Protein AF-A0A8H9NRK7-F1 (afdb_monomer_lite)

Secondary structure (DSSP, 8-state):
--TTEEEETTEEEEEEEEEEE-TTS-EEEEEEEESSHHHHHHHHHHHHHH------------

O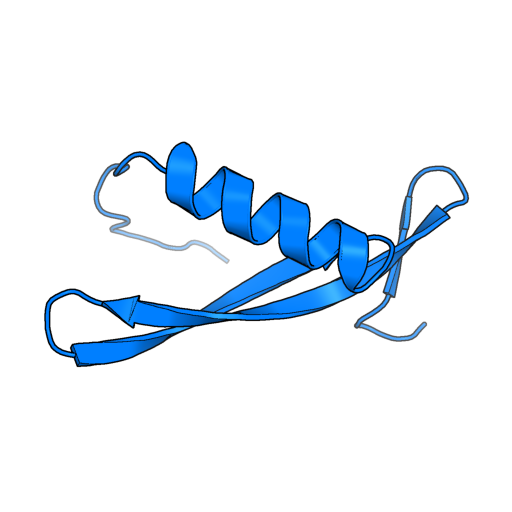rganism: NCBI:txid67824

Radius of gyration: 14.29 Å; chains: 1; bounding box: 33×30×38 Å

pLDDT: mean 93.73, std 8.69, range [52.41, 98.38]

Structure (mmCIF, N/CA/C/O backbone):
data_AF-A0A8H9NRK7-F1
#
_entry.id   AF-A0A8H9NRK7-F1
#
loop_
_atom_site.group_PDB
_atom_site.id
_atom_site.type_symbol
_atom_site.label_atom_id
_atom_site.label_alt_id
_atom_site.label_comp_id
_atom_site.label_asym_id
_atom_site.label_entity_id
_atom_site.label_seq_id
_atom_site.pdbx_PDB_ins_code
_atom_site.Cartn_x
_atom_site.Cartn_y
_atom_site.Cartn_z
_atom_site.occupancy
_atom_site.B_iso_or_equiv
_atom_site.auth_seq_id
_atom_site.auth_comp_id
_atom_site.auth_asym_id
_atom_site.auth_atom_id
_atom_site.pdbx_PDB_model_num
ATOM 1 N N . MET A 1 1 ? 18.330 -13.936 -10.160 1.00 52.41 1 MET A N 1
ATOM 2 C CA . MET A 1 1 ? 17.422 -12.781 -10.016 1.00 52.41 1 MET A CA 1
ATOM 3 C C . MET A 1 1 ? 17.191 -12.562 -8.537 1.00 52.41 1 MET A C 1
ATOM 5 O O . MET A 1 1 ? 16.927 -13.536 -7.838 1.00 52.41 1 MET A O 1
ATOM 9 N N . ASP A 1 2 ? 17.369 -11.334 -8.060 1.00 66.12 2 ASP A N 1
ATOM 10 C CA . ASP A 1 2 ? 16.983 -10.967 -6.699 1.00 66.12 2 ASP A CA 1
ATOM 11 C C . ASP A 1 2 ? 15.460 -11.129 -6.573 1.00 66.12 2 ASP A C 1
ATOM 13 O O . ASP A 1 2 ? 14.716 -10.571 -7.375 1.00 66.12 2 ASP A O 1
ATOM 17 N N . LYS A 1 3 ? 14.985 -11.924 -5.605 1.00 76.88 3 LYS A N 1
ATOM 18 C CA . LYS A 1 3 ? 13.544 -12.167 -5.398 1.00 76.88 3 LYS A CA 1
ATOM 19 C C . LYS A 1 3 ? 12.779 -10.894 -5.012 1.00 76.88 3 LYS A C 1
ATOM 21 O O . LYS A 1 3 ? 11.553 -10.899 -5.027 1.00 76.88 3 LYS A O 1
ATOM 26 N N . THR A 1 4 ? 13.490 -9.832 -4.645 1.00 89.56 4 THR A N 1
ATOM 27 C CA . THR A 1 4 ? 12.923 -8.561 -4.185 1.00 89.56 4 THR A CA 1
ATOM 28 C C . THR A 1 4 ? 12.842 -7.497 -5.276 1.00 89.56 4 THR A C 1
ATOM 30 O O . THR A 1 4 ? 12.302 -6.425 -5.022 1.00 89.56 4 THR A O 1
ATOM 33 N N . THR A 1 5 ? 13.334 -7.779 -6.486 1.00 94.75 5 THR A N 1
ATOM 34 C CA . THR A 1 5 ? 13.294 -6.838 -7.611 1.00 94.75 5 THR A CA 1
ATOM 35 C C . THR A 1 5 ? 12.618 -7.476 -8.819 1.00 94.75 5 THR A C 1
ATOM 37 O O . THR A 1 5 ? 12.962 -8.589 -9.217 1.00 94.75 5 THR A O 1
ATOM 40 N N . VAL A 1 6 ? 11.656 -6.769 -9.408 1.00 94.31 6 VAL A N 1
ATOM 41 C CA . VAL A 1 6 ? 10.959 -7.170 -10.635 1.00 94.31 6 VAL A CA 1
ATOM 42 C C . VAL A 1 6 ? 11.140 -6.085 -11.688 1.00 94.31 6 VAL A C 1
ATOM 44 O O . VAL A 1 6 ? 11.036 -4.901 -11.382 1.00 94.31 6 VAL A O 1
ATOM 47 N N . ASN A 1 7 ? 11.428 -6.480 -12.926 1.00 93.12 7 ASN A N 1
ATOM 48 C CA . ASN A 1 7 ? 11.488 -5.542 -14.040 1.00 93.12 7 ASN A CA 1
ATOM 49 C C . ASN A 1 7 ? 10.112 -5.486 -14.713 1.00 93.12 7 ASN A C 1
ATOM 51 O O . ASN A 1 7 ? 9.589 -6.519 -15.134 1.00 93.12 7 ASN A O 1
ATOM 55 N N . VAL A 1 8 ? 9.531 -4.292 -14.788 1.00 92.19 8 VAL A N 1
ATOM 56 C CA . VAL A 1 8 ? 8.248 -4.022 -15.445 1.00 92.19 8 VAL A CA 1
ATOM 57 C C . VAL A 1 8 ? 8.488 -2.897 -16.441 1.00 92.19 8 VAL A C 1
ATOM 59 O O . VAL A 1 8 ? 8.935 -1.817 -16.055 1.00 92.19 8 VAL A O 1
ATOM 62 N N . ASP A 1 9 ? 8.245 -3.167 -17.723 1.00 92.19 9 ASP A N 1
ATOM 63 C CA . ASP A 1 9 ? 8.419 -2.214 -18.828 1.00 92.19 9 ASP A CA 1
ATOM 64 C C . ASP A 1 9 ? 9.800 -1.533 -18.859 1.00 92.19 9 ASP A C 1
ATOM 66 O O . ASP A 1 9 ? 9.931 -0.330 -19.090 1.00 92.19 9 ASP A O 1
ATOM 70 N N . GLY A 1 10 ? 10.863 -2.301 -18.591 1.00 93.50 10 GLY A N 1
ATOM 71 C CA . GLY A 1 10 ? 12.238 -1.796 -18.597 1.00 93.50 10 GLY A CA 1
ATOM 72 C C . GLY A 1 10 ? 12.609 -0.964 -17.368 1.00 93.50 10 GLY A C 1
ATOM 73 O O . GLY A 1 10 ? 13.704 -0.405 -17.325 1.00 93.50 10 GLY A O 1
ATOM 74 N N . ARG A 1 11 ? 11.738 -0.896 -16.356 1.00 94.75 11 ARG A N 1
ATOM 75 C CA . ARG A 1 11 ? 12.005 -0.242 -15.074 1.00 94.75 11 ARG A CA 1
ATOM 76 C C . ARG A 1 11 ? 12.058 -1.265 -13.948 1.00 94.75 11 ARG A C 1
ATOM 78 O O . ARG A 1 11 ? 11.183 -2.121 -13.836 1.00 94.75 11 ARG A O 1
ATOM 85 N N . ASP A 1 12 ? 13.052 -1.126 -13.081 1.00 95.88 12 ASP A N 1
ATOM 86 C CA . ASP A 1 12 ? 13.152 -1.946 -11.880 1.00 95.88 12 ASP A CA 1
ATOM 87 C C . ASP A 1 12 ? 12.204 -1.430 -10.794 1.00 95.88 12 ASP A C 1
ATOM 89 O O . ASP A 1 12 ? 12.147 -0.238 -10.478 1.00 95.88 12 ASP A O 1
ATOM 93 N N . TRP A 1 13 ? 11.441 -2.359 -10.234 1.00 97.44 13 TRP A N 1
ATOM 94 C CA . TRP A 1 13 ? 10.593 -2.166 -9.073 1.00 97.44 13 TRP A CA 1
ATOM 95 C C . TRP A 1 13 ? 11.134 -3.013 -7.936 1.00 97.44 13 TRP A C 1
ATOM 97 O O . TRP A 1 13 ? 11.396 -4.205 -8.099 1.00 97.44 13 TRP A O 1
ATOM 107 N N . HIS A 1 14 ? 11.253 -2.405 -6.768 1.00 96.62 14 HIS A N 1
ATOM 108 C CA . HIS A 1 14 ? 11.809 -3.024 -5.579 1.00 96.62 14 HIS A CA 1
ATOM 109 C C . HIS A 1 14 ? 10.716 -3.239 -4.539 1.00 96.62 14 HIS A C 1
ATOM 111 O O . HIS A 1 14 ? 9.795 -2.431 -4.405 1.00 96.62 14 HIS A O 1
ATOM 117 N N . LEU A 1 15 ? 10.818 -4.344 -3.810 1.00 97.62 15 LEU A N 1
ATOM 118 C CA . LEU A 1 15 ? 9.902 -4.700 -2.740 1.00 97.62 15 LEU A CA 1
ATOM 119 C C . LEU A 1 15 ? 10.195 -3.849 -1.494 1.00 97.62 15 LEU A C 1
ATOM 121 O O . LEU A 1 15 ? 11.302 -3.876 -0.956 1.00 97.62 15 LEU A O 1
ATOM 125 N N . PHE A 1 16 ? 9.189 -3.130 -1.007 1.00 97.50 16 PHE A N 1
ATOM 126 C CA . PHE A 1 16 ? 9.216 -2.370 0.240 1.00 97.50 16 PHE A CA 1
ATOM 127 C C . PHE A 1 16 ? 8.193 -2.944 1.221 1.00 97.50 16 PHE A C 1
ATOM 129 O O . PHE A 1 16 ? 7.075 -3.280 0.835 1.00 97.50 16 PHE A O 1
ATOM 136 N N . SER A 1 17 ? 8.563 -3.025 2.499 1.00 97.62 17 SER A N 1
ATOM 137 C CA . SER A 1 17 ? 7.630 -3.365 3.575 1.00 97.62 17 SER A CA 1
ATOM 138 C C . SER A 1 17 ? 6.960 -2.101 4.112 1.00 97.62 17 SER A C 1
ATOM 140 O O . SER A 1 17 ? 7.639 -1.123 4.441 1.00 97.62 17 SER A O 1
ATOM 142 N N . VAL A 1 18 ? 5.634 -2.134 4.210 1.00 97.81 18 VAL A N 1
ATOM 143 C CA . VAL A 1 18 ? 4.803 -1.122 4.862 1.00 97.81 18 VAL A CA 1
ATOM 144 C C . VAL A 1 18 ? 4.391 -1.674 6.217 1.00 97.81 18 VAL A C 1
ATOM 146 O O . VAL A 1 18 ? 3.769 -2.729 6.289 1.00 97.81 18 VAL A O 1
ATOM 149 N N . ASN A 1 19 ? 4.731 -0.958 7.287 1.00 97.62 19 ASN A N 1
ATOM 150 C CA . ASN A 1 19 ? 4.385 -1.334 8.656 1.00 97.62 19 ASN A CA 1
ATOM 151 C C . ASN A 1 19 ? 3.314 -0.380 9.182 1.00 97.62 19 ASN A C 1
ATOM 153 O O . ASN A 1 19 ? 3.415 0.830 8.968 1.00 97.62 19 ASN A O 1
ATOM 157 N N . PHE A 1 20 ? 2.310 -0.913 9.872 1.00 95.81 20 PHE A N 1
ATOM 158 C CA . PHE A 1 20 ? 1.226 -0.122 10.437 1.00 95.81 20 PHE A CA 1
ATOM 159 C C . PHE A 1 20 ? 0.715 -0.723 11.746 1.00 95.81 20 PHE A C 1
ATOM 161 O O . PHE A 1 20 ? 0.823 -1.925 11.994 1.00 95.81 20 PHE A O 1
ATOM 168 N N . THR A 1 21 ? 0.132 0.143 12.566 1.00 97.06 21 THR A N 1
ATOM 169 C CA . THR A 1 21 ? -0.570 -0.240 13.789 1.00 97.06 21 THR A CA 1
ATOM 170 C C . THR A 1 21 ? -2.067 -0.201 13.514 1.00 97.06 21 THR A C 1
ATOM 172 O O . THR A 1 21 ? -2.553 0.790 12.966 1.00 97.06 21 THR A O 1
ATOM 175 N N . ASP A 1 22 ? -2.799 -1.252 13.876 1.00 95.19 22 ASP A N 1
ATOM 176 C CA . ASP A 1 22 ? -4.259 -1.245 13.774 1.00 95.19 22 ASP A CA 1
ATOM 177 C C . ASP A 1 22 ? -4.929 -0.481 14.933 1.00 95.19 22 ASP A C 1
ATOM 179 O O . ASP A 1 2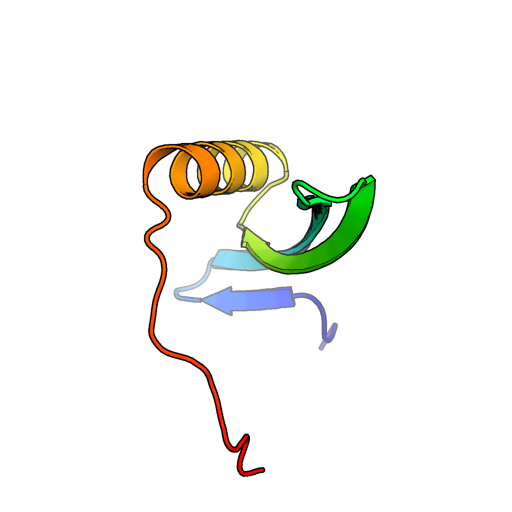2 ? -4.270 0.032 15.842 1.00 95.19 22 ASP A O 1
ATOM 183 N N . ALA A 1 23 ? -6.262 -0.405 14.903 1.00 95.12 23 ALA A N 1
ATOM 184 C CA . ALA A 1 23 ? -7.049 0.285 15.924 1.00 95.12 23 ALA A CA 1
ATOM 185 C C . ALA A 1 23 ? -6.906 -0.318 17.338 1.00 95.12 23 ALA A C 1
ATOM 187 O O . ALA A 1 23 ? -7.140 0.385 18.318 1.00 95.12 23 ALA A O 1
ATOM 188 N N . ASP A 1 24 ? -6.482 -1.582 17.443 1.00 97.81 24 ASP A N 1
ATOM 189 C CA . ASP A 1 24 ? -6.279 -2.298 18.706 1.00 97.81 24 ASP A CA 1
ATOM 190 C C . ASP A 1 24 ? -4.814 -2.230 19.190 1.00 97.81 24 ASP A C 1
ATOM 192 O O . ASP A 1 24 ? -4.452 -2.860 20.185 1.00 97.81 24 ASP A O 1
ATOM 196 N N . GLY A 1 25 ? -3.942 -1.487 18.498 1.00 97.06 25 GLY A N 1
ATOM 197 C CA . GLY A 1 25 ? -2.528 -1.354 18.857 1.00 97.06 25 GLY A CA 1
ATOM 198 C C . GLY A 1 25 ? -1.631 -2.498 18.366 1.00 97.06 25 GLY A C 1
ATOM 199 O O . GLY A 1 25 ? -0.460 -2.564 18.749 1.00 97.06 25 GLY A O 1
ATOM 200 N N . ARG A 1 26 ? -2.138 -3.407 17.525 1.00 97.94 26 ARG A N 1
ATOM 201 C CA . ARG A 1 26 ? -1.369 -4.535 16.977 1.00 97.94 26 ARG A CA 1
ATOM 202 C C . ARG A 1 26 ? -0.536 -4.084 15.781 1.00 97.94 26 ARG A C 1
ATOM 204 O O . ARG A 1 26 ? -0.996 -3.305 14.952 1.00 97.94 26 ARG A O 1
ATOM 211 N N . GLN A 1 27 ? 0.685 -4.605 15.685 1.00 97.81 27 GLN A N 1
ATOM 212 C CA . GLN A 1 27 ? 1.595 -4.341 14.570 1.00 97.81 27 GLN A CA 1
ATOM 213 C C . GLN A 1 27 ? 1.339 -5.320 13.425 1.00 97.81 27 GLN A C 1
ATOM 215 O O . GLN A 1 27 ? 1.387 -6.536 13.622 1.00 97.81 27 GLN A O 1
ATOM 220 N N . PHE A 1 28 ? 1.139 -4.786 12.227 1.00 97.19 28 PHE A N 1
ATOM 221 C CA . PHE A 1 28 ? 0.999 -5.549 10.995 1.00 97.19 28 PHE A CA 1
ATOM 222 C C . PHE A 1 28 ? 1.890 -4.971 9.902 1.00 97.19 28 PHE A C 1
ATOM 224 O O . PHE A 1 28 ? 2.353 -3.829 9.969 1.00 97.19 28 PHE A O 1
ATOM 231 N N . SER A 1 29 ? 2.120 -5.772 8.867 1.00 97.19 29 SER A N 1
ATOM 232 C CA . SER A 1 29 ? 2.808 -5.314 7.673 1.00 97.19 29 SER A CA 1
ATOM 233 C C . SER A 1 29 ? 2.282 -5.985 6.415 1.00 97.19 29 SER A C 1
ATOM 235 O O . SER A 1 29 ? 1.724 -7.083 6.446 1.00 97.19 29 SER A O 1
ATOM 237 N N . PHE A 1 30 ? 2.464 -5.297 5.296 1.00 96.44 30 PHE A N 1
ATOM 238 C CA . PHE A 1 30 ? 2.284 -5.839 3.956 1.00 96.44 30 PHE A CA 1
ATOM 239 C C . PHE A 1 30 ? 3.391 -5.303 3.050 1.00 96.44 30 PHE A C 1
ATOM 241 O O . PHE A 1 30 ? 4.051 -4.316 3.373 1.00 96.44 30 PHE A O 1
ATOM 248 N N . ASN A 1 31 ? 3.613 -5.962 1.916 1.00 97.12 31 ASN A N 1
ATOM 249 C CA . ASN A 1 31 ? 4.635 -5.537 0.969 1.00 97.12 31 ASN A CA 1
ATOM 250 C C . ASN A 1 31 ? 4.009 -4.802 -0.216 1.00 97.12 31 ASN A C 1
ATOM 252 O O . ASN A 1 31 ? 2.953 -5.199 -0.708 1.00 97.12 31 ASN A O 1
ATOM 256 N N . ILE A 1 32 ? 4.707 -3.782 -0.703 1.00 97.44 32 ILE A N 1
ATOM 257 C CA . ILE A 1 32 ? 4.405 -3.076 -1.949 1.00 97.44 32 ILE A CA 1
ATOM 258 C C . ILE A 1 32 ? 5.630 -3.094 -2.855 1.00 97.44 32 ILE A C 1
ATOM 260 O O . ILE A 1 32 ? 6.761 -3.198 -2.382 1.00 97.44 32 ILE A O 1
ATOM 264 N N . TYR A 1 33 ? 5.416 -2.949 -4.155 1.00 97.25 33 TYR A N 1
ATOM 265 C CA . TYR A 1 33 ? 6.494 -2.667 -5.093 1.00 97.25 33 TYR A CA 1
ATOM 266 C C . TYR A 1 33 ? 6.539 -1.166 -5.382 1.00 97.25 33 TYR A C 1
ATOM 268 O O . TYR A 1 33 ? 5.499 -0.546 -5.586 1.00 97.25 33 TYR A O 1
ATOM 276 N N . ALA A 1 34 ? 7.739 -0.589 -5.442 1.00 97.38 34 ALA A N 1
ATOM 277 C CA . ALA A 1 34 ? 7.951 0.790 -5.876 1.00 97.38 34 ALA A CA 1
ATOM 278 C C . ALA A 1 34 ? 9.313 0.959 -6.561 1.00 97.38 34 ALA A C 1
ATOM 280 O O . ALA A 1 34 ? 10.235 0.174 -6.360 1.00 97.38 34 ALA A O 1
ATOM 281 N N . ILE A 1 35 ? 9.460 2.019 -7.351 1.00 97.25 35 ILE A N 1
ATOM 282 C CA . ILE A 1 35 ? 10.683 2.287 -8.139 1.00 97.25 35 ILE A CA 1
ATOM 283 C C . ILE A 1 35 ? 11.778 2.983 -7.311 1.00 97.25 35 ILE A C 1
ATOM 285 O O . ILE A 1 35 ? 12.941 3.013 -7.692 1.00 97.25 35 ILE A O 1
ATOM 289 N N . SER A 1 36 ? 11.402 3.588 -6.183 1.00 97.00 36 SER A N 1
ATOM 290 C CA . SER A 1 36 ? 12.296 4.270 -5.246 1.00 97.00 36 SER A CA 1
ATOM 291 C C . SER A 1 36 ? 11.617 4.384 -3.878 1.00 97.00 36 SER A C 1
ATOM 293 O O . SER A 1 36 ? 10.407 4.178 -3.755 1.00 97.00 36 SER A O 1
ATOM 295 N N . ARG A 1 37 ? 12.378 4.757 -2.840 1.00 97.31 37 ARG A N 1
ATOM 296 C CA . ARG A 1 37 ? 11.824 5.022 -1.498 1.00 97.31 37 ARG A CA 1
ATOM 297 C C . ARG A 1 37 ? 10.829 6.189 -1.497 1.00 97.31 37 ARG A C 1
ATOM 299 O O . ARG A 1 37 ? 9.841 6.139 -0.775 1.00 97.31 37 ARG A O 1
ATOM 306 N N . GLU A 1 38 ? 11.091 7.224 -2.289 1.00 98.31 38 GLU A N 1
ATOM 307 C CA . GLU A 1 38 ? 10.190 8.371 -2.437 1.00 98.31 38 GLU A CA 1
ATOM 308 C C . GLU A 1 38 ? 8.870 7.942 -3.085 1.00 98.31 38 GLU A C 1
ATOM 310 O O . GLU A 1 38 ? 7.809 8.192 -2.518 1.00 98.31 38 GLU A O 1
ATOM 315 N N . HIS A 1 39 ? 8.925 7.178 -4.181 1.00 98.00 39 HIS A N 1
ATOM 316 C CA . HIS A 1 39 ? 7.720 6.628 -4.803 1.00 98.00 39 HIS A CA 1
ATOM 317 C C . HIS A 1 39 ? 6.940 5.731 -3.827 1.00 98.00 39 HIS A C 1
ATO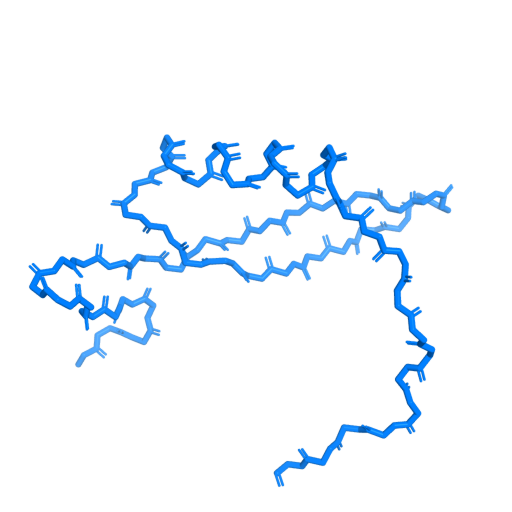M 319 O O . HIS A 1 39 ? 5.721 5.850 -3.727 1.00 98.00 39 HIS A O 1
ATOM 325 N N . ALA A 1 40 ? 7.634 4.901 -3.038 1.00 98.25 40 ALA A N 1
ATOM 326 C CA . ALA A 1 40 ? 6.999 4.095 -1.996 1.00 98.25 40 ALA A CA 1
ATOM 327 C C . ALA A 1 40 ? 6.247 4.958 -0.964 1.00 98.25 40 ALA A C 1
ATOM 329 O O . ALA A 1 40 ? 5.160 4.576 -0.537 1.00 98.25 40 ALA A O 1
ATOM 330 N N . SER A 1 41 ? 6.781 6.127 -0.582 1.00 98.25 41 SER A N 1
ATOM 331 C CA . SER A 1 41 ? 6.092 7.026 0.358 1.00 98.25 41 SER A CA 1
ATOM 332 C C . SER A 1 41 ? 4.794 7.611 -0.201 1.00 98.25 41 SER A C 1
ATOM 334 O O . SER A 1 41 ? 3.825 7.731 0.548 1.00 98.25 41 SER A O 1
ATOM 336 N N . TYR A 1 42 ? 4.737 7.903 -1.505 1.00 98.38 42 TYR A N 1
ATOM 337 C CA . TYR A 1 42 ? 3.507 8.364 -2.151 1.00 98.38 42 TYR A CA 1
ATOM 338 C C . TYR A 1 42 ? 2.445 7.265 -2.185 1.00 98.38 42 TYR A C 1
ATOM 340 O O . TYR A 1 42 ? 1.306 7.523 -1.814 1.00 98.38 42 TYR A O 1
ATOM 348 N N . ILE A 1 43 ? 2.834 6.026 -2.511 1.00 98.12 43 ILE A N 1
ATOM 349 C CA . ILE A 1 43 ? 1.927 4.867 -2.478 1.00 98.12 43 ILE A CA 1
ATOM 350 C C . ILE A 1 43 ? 1.364 4.654 -1.064 1.00 98.12 43 ILE A C 1
ATOM 352 O O . ILE A 1 43 ? 0.170 4.424 -0.901 1.00 98.12 43 ILE A O 1
ATOM 356 N N . VAL A 1 44 ? 2.197 4.753 -0.020 1.00 98.25 44 V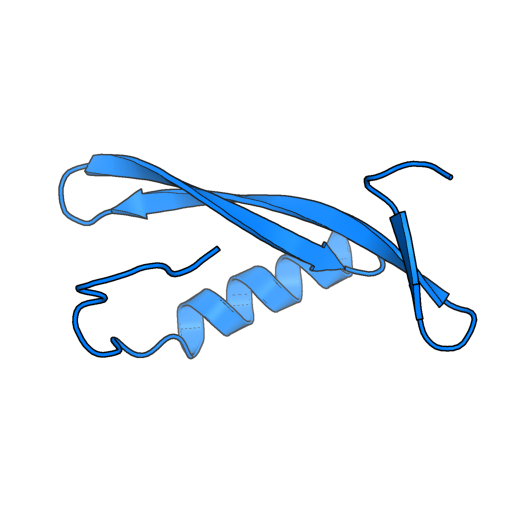AL A N 1
ATOM 357 C CA . VAL A 1 44 ? 1.730 4.622 1.374 1.00 98.25 44 VAL A CA 1
ATOM 358 C C . VAL A 1 44 ? 0.714 5.708 1.732 1.00 98.25 44 VAL A C 1
ATOM 360 O O . VAL A 1 44 ? -0.296 5.408 2.371 1.00 98.25 44 VAL A O 1
ATOM 363 N N . GLN A 1 45 ? 0.961 6.955 1.324 1.00 98.19 45 GLN A N 1
ATOM 364 C CA . GLN A 1 45 ? 0.025 8.051 1.564 1.00 98.19 45 GLN A CA 1
ATOM 365 C C . GLN A 1 45 ? -1.297 7.835 0.815 1.00 98.19 45 GLN A C 1
ATOM 367 O O . GLN A 1 45 ? -2.359 7.989 1.412 1.00 98.19 45 GLN A O 1
ATOM 372 N N . GLU A 1 46 ? -1.246 7.407 -0.445 1.00 98.12 46 GLU A N 1
ATOM 373 C CA . GLU A 1 46 ? -2.439 7.119 -1.242 1.00 98.12 46 GLU A CA 1
ATOM 374 C C . GLU A 1 46 ? -3.262 5.976 -0.634 1.00 98.12 46 GLU A C 1
ATOM 376 O O . GLU A 1 46 ? -4.474 6.111 -0.485 1.00 98.12 46 GLU A O 1
ATOM 381 N N . ILE A 1 47 ? -2.622 4.888 -0.185 1.00 97.00 47 ILE A N 1
ATOM 382 C CA . ILE A 1 47 ? -3.302 3.797 0.536 1.00 97.00 47 ILE A CA 1
ATOM 383 C C . ILE A 1 47 ? -3.994 4.337 1.790 1.00 97.00 47 ILE A C 1
ATOM 385 O O . ILE A 1 47 ? -5.148 4.007 2.045 1.00 97.00 47 ILE A O 1
ATOM 389 N N . ARG A 1 48 ? -3.322 5.188 2.571 1.00 95.56 48 ARG A N 1
ATOM 390 C CA . ARG A 1 48 ? -3.911 5.784 3.778 1.00 95.56 48 ARG A CA 1
ATOM 391 C C . ARG A 1 48 ? -5.154 6.625 3.469 1.00 95.56 48 ARG A C 1
ATOM 393 O O . ARG A 1 48 ? -6.075 6.646 4.281 1.00 95.56 48 ARG A O 1
ATOM 400 N N . GLU A 1 49 ? -5.158 7.341 2.351 1.00 97.62 49 GLU A N 1
ATOM 401 C CA . GLU A 1 49 ? -6.252 8.238 1.962 1.00 97.62 49 GLU A CA 1
ATOM 402 C C . GLU A 1 49 ? -7.412 7.515 1.271 1.00 97.62 49 GLU A C 1
ATOM 404 O O . GLU A 1 49 ? -8.557 7.948 1.389 1.00 97.62 49 GLU A O 1
ATOM 409 N N . THR A 1 50 ? -7.128 6.426 0.555 1.00 96.88 50 THR A N 1
ATOM 410 C CA . THR A 1 50 ? -8.081 5.815 -0.386 1.00 96.88 50 THR A CA 1
ATOM 411 C C . THR A 1 50 ? -8.490 4.387 -0.034 1.00 96.88 50 THR A C 1
ATOM 413 O O . THR A 1 50 ? -9.420 3.865 -0.647 1.00 96.88 50 THR A O 1
ATOM 416 N N . ALA A 1 51 ? -7.845 3.739 0.945 1.00 95.50 51 ALA A N 1
ATOM 417 C CA . ALA A 1 51 ? -8.178 2.366 1.311 1.00 95.50 51 ALA A CA 1
ATOM 418 C C . ALA A 1 51 ? -9.629 2.235 1.795 1.00 95.50 51 ALA A C 1
ATOM 420 O O . ALA A 1 51 ? -10.074 2.912 2.723 1.00 95.50 51 ALA A O 1
ATOM 421 N N . THR A 1 52 ? -10.345 1.284 1.201 1.00 95.75 52 THR A N 1
ATOM 422 C CA . THR A 1 52 ? -11.701 0.895 1.593 1.00 95.75 52 THR A CA 1
ATOM 423 C C . THR A 1 52 ? -11.708 -0.523 2.148 1.00 95.75 52 THR A C 1
ATOM 425 O O . THR A 1 52 ? -10.989 -1.393 1.654 1.00 95.75 52 THR A O 1
ATOM 428 N N . LEU A 1 53 ? -12.555 -0.781 3.145 1.00 95.25 53 LEU A N 1
ATOM 429 C CA . LEU A 1 53 ? -12.765 -2.125 3.681 1.00 95.25 53 LEU A CA 1
ATOM 430 C C . LEU A 1 53 ? -13.435 -3.021 2.624 1.00 95.25 53 LEU A C 1
ATOM 432 O O . LEU A 1 53 ? -14.508 -2.687 2.126 1.00 95.25 53 LEU A O 1
ATOM 436 N N . GLY A 1 54 ? -12.800 -4.147 2.297 1.00 93.44 54 GLY A N 1
ATOM 437 C CA . GLY A 1 54 ? -13.412 -5.230 1.523 1.00 93.44 54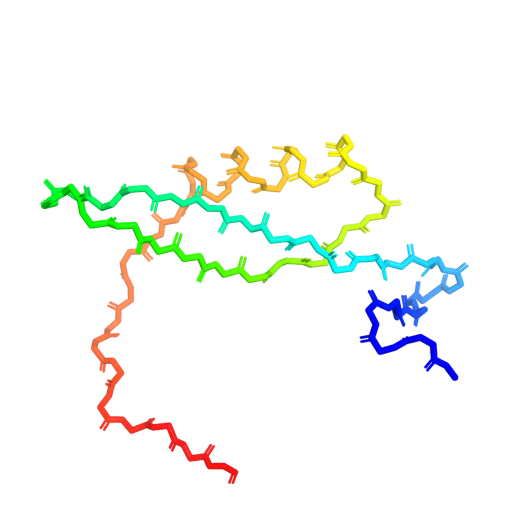 GLY A CA 1
ATOM 438 C C . GLY A 1 54 ? -14.109 -6.264 2.415 1.00 93.44 54 GLY A C 1
ATOM 439 O O . GLY A 1 54 ? -14.102 -6.153 3.641 1.00 93.44 54 GLY A O 1
ATOM 440 N N . ASP A 1 55 ? -14.676 -7.299 1.798 1.00 96.44 55 ASP A N 1
ATOM 441 C CA . ASP A 1 55 ? -15.301 -8.410 2.521 1.00 96.44 55 ASP A CA 1
ATOM 442 C C . ASP A 1 55 ? -14.285 -9.282 3.274 1.00 96.44 55 ASP A C 1
ATOM 444 O O . ASP A 1 55 ? -13.086 -9.317 2.979 1.00 96.44 55 ASP A O 1
ATOM 448 N N . GLN A 1 56 ? -14.790 -10.057 4.236 1.00 95.44 56 GLN A N 1
ATOM 449 C CA . GLN A 1 56 ? -13.988 -11.036 4.956 1.00 95.44 56 GLN A CA 1
ATOM 45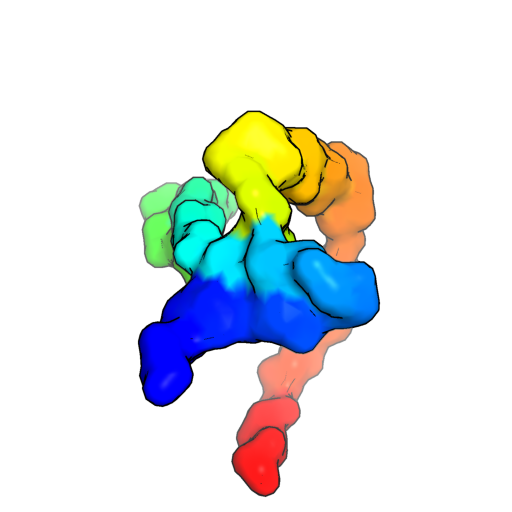0 C C . GLN A 1 56 ? -13.470 -12.126 4.006 1.00 95.44 56 GLN A C 1
ATOM 452 O O . GLN A 1 56 ? -14.236 -12.882 3.405 1.00 95.44 56 GLN A O 1
ATOM 457 N N . ILE A 1 57 ? -12.149 -12.283 3.946 1.00 93.25 57 ILE A N 1
ATOM 458 C CA . ILE A 1 57 ? -11.526 -13.402 3.239 1.00 93.25 57 ILE A CA 1
ATOM 459 C C . ILE A 1 57 ? -11.695 -14.678 4.072 1.00 93.25 57 ILE A C 1
ATOM 461 O O . ILE A 1 57 ? -11.094 -14.829 5.132 1.00 93.25 57 ILE A O 1
ATOM 465 N N . VAL A 1 58 ? -12.504 -15.618 3.580 1.00 94.56 58 VAL A N 1
ATOM 466 C CA . VAL A 1 58 ? -12.788 -16.899 4.262 1.00 94.56 58 VAL A CA 1
ATOM 467 C C . VAL A 1 58 ? -11.916 -18.060 3.779 1.00 94.56 58 VAL A C 1
ATOM 469 O O . VAL A 1 58 ? -11.861 -19.110 4.417 1.00 94.56 58 VAL A O 1
ATOM 472 N N . LYS A 1 59 ? -11.229 -17.896 2.644 1.00 92.44 59 LYS A N 1
ATOM 473 C CA . LYS A 1 59 ? -10.342 -18.912 2.076 1.00 92.44 59 LYS A CA 1
ATOM 474 C C . LYS A 1 59 ? -9.279 -18.263 1.200 1.00 92.44 59 LYS A C 1
ATOM 476 O O . LYS A 1 59 ? -9.601 -17.479 0.315 1.00 92.44 59 LYS A O 1
ATOM 481 N N . ILE A 1 60 ? -8.027 -18.662 1.402 1.00 87.31 60 ILE A N 1
ATOM 482 C CA . ILE A 1 60 ? -6.927 -18.391 0.475 1.00 87.31 60 ILE A CA 1
ATOM 483 C C . ILE A 1 60 ? -6.593 -19.725 -0.182 1.00 87.31 60 ILE A C 1
ATOM 485 O O . ILE A 1 60 ? -6.237 -20.685 0.501 1.00 87.31 60 ILE A O 1
ATOM 489 N N . THR A 1 61 ? -6.780 -19.812 -1.496 1.00 75.06 61 THR A N 1
ATOM 490 C CA . THR A 1 61 ? -6.428 -21.017 -2.257 1.00 75.06 61 THR A CA 1
ATOM 491 C C . THR A 1 61 ? -5.040 -20.806 -2.851 1.00 75.06 61 THR A C 1
ATOM 493 O O . THR A 1 61 ? -4.748 -19.712 -3.328 1.00 75.06 61 THR A O 1
ATOM 496 N N . LYS A 1 62 ? -4.186 -21.823 -2.738 1.00 62.59 62 LYS A N 1
ATOM 497 C CA . LYS A 1 62 ? -2.809 -21.811 -3.238 1.00 62.59 62 LYS A CA 1
ATOM 498 C C . LYS A 1 62 ? -2.758 -22.123 -4.728 1.00 62.59 62 LYS A C 1
ATOM 500 O O . LYS A 1 62 ? -3.579 -22.966 -5.155 1.00 62.59 62 LYS A O 1
#

Sequence (62 aa):
MDKTTVNVDGRDWHLFSVNFTDADGRQFSFNIYAISREHASYIVQEIRETATLGDQIVKITK

Foldseek 3Di:
DPPQWDQDPNAIWGKDKDWDADPVRDIDIDIDTDRDPVRVVVVVVCCVVPPDDDDDDPDDDD